Protein AF-A0A9W6CR62-F1 (afdb_monomer)

Structure (mmCIF, N/CA/C/O backbone):
data_AF-A0A9W6CR62-F1
#
_entry.id   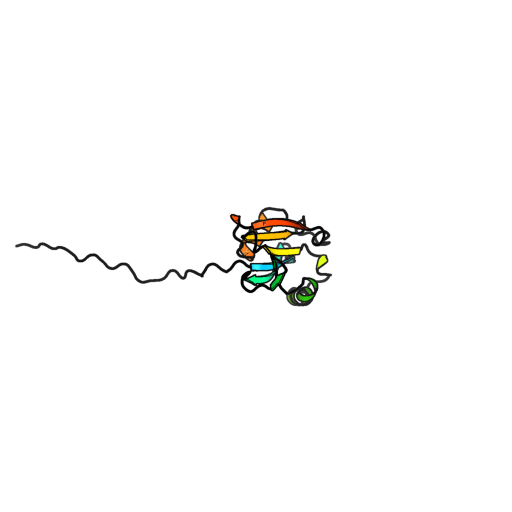AF-A0A9W6CR62-F1
#
loop_
_atom_site.group_PDB
_atom_site.id
_atom_site.type_symbol
_atom_site.label_atom_id
_atom_site.label_alt_id
_atom_site.label_comp_id
_atom_site.label_asym_id
_atom_site.label_entity_id
_atom_site.label_seq_id
_atom_site.pdbx_PDB_ins_code
_atom_site.Cartn_x
_atom_site.Cartn_y
_atom_site.Cartn_z
_atom_site.occupancy
_atom_site.B_iso_or_equiv
_atom_site.auth_seq_id
_atom_site.auth_comp_id
_atom_site.auth_asym_id
_atom_site.auth_atom_id
_atom_site.pdbx_PDB_model_num
ATOM 1 N N . MET A 1 1 ? 25.639 -42.640 61.073 1.00 37.91 1 MET A N 1
ATOM 2 C CA . MET A 1 1 ? 24.230 -43.093 61.065 1.00 37.91 1 MET A CA 1
ATOM 3 C C . MET A 1 1 ? 23.384 -41.873 61.386 1.00 37.91 1 MET A C 1
ATOM 5 O O . MET A 1 1 ? 23.615 -41.316 62.443 1.00 37.91 1 MET A O 1
ATOM 9 N N . THR A 1 2 ? 22.494 -41.315 60.574 1.00 39.72 2 THR A N 1
ATOM 10 C CA . THR A 1 2 ? 21.992 -41.567 59.213 1.00 39.72 2 THR A CA 1
ATOM 11 C C . THR A 1 2 ? 21.247 -40.270 58.833 1.00 39.72 2 THR A C 1
ATOM 13 O O . THR A 1 2 ? 20.694 -39.618 59.716 1.00 39.72 2 THR A O 1
ATOM 16 N N . ALA A 1 3 ? 21.289 -39.866 57.564 1.00 40.81 3 ALA A N 1
ATOM 17 C CA . ALA A 1 3 ? 20.637 -38.668 57.024 1.00 40.81 3 ALA A CA 1
ATOM 18 C C . ALA A 1 3 ? 19.121 -38.844 56.808 1.00 40.81 3 ALA A C 1
ATOM 20 O O . ALA A 1 3 ? 18.692 -39.979 56.663 1.00 40.81 3 ALA A O 1
ATOM 21 N N . HIS A 1 4 ? 18.383 -37.725 56.719 1.00 42.09 4 HIS A N 1
ATOM 22 C CA . HIS A 1 4 ? 17.199 -37.424 55.873 1.00 42.09 4 HIS A CA 1
ATOM 23 C C . HIS A 1 4 ? 16.929 -35.910 56.074 1.00 42.09 4 HIS A C 1
ATOM 25 O O . HIS A 1 4 ? 16.589 -35.513 57.182 1.00 42.09 4 HIS A O 1
ATOM 31 N N . VAL A 1 5 ? 17.339 -34.962 55.221 1.00 39.81 5 VAL A N 1
ATOM 32 C CA . VAL A 1 5 ? 16.926 -34.600 53.844 1.00 39.81 5 VAL A CA 1
ATOM 33 C C . VAL A 1 5 ? 15.417 -34.410 53.678 1.00 39.81 5 VAL A C 1
ATOM 35 O O . VAL A 1 5 ? 14.670 -35.379 53.587 1.00 39.81 5 VAL A O 1
ATOM 38 N N . THR A 1 6 ? 14.997 -33.152 53.528 1.00 39.06 6 THR A N 1
ATOM 39 C CA . THR A 1 6 ? 14.073 -32.737 52.460 1.00 39.06 6 THR A CA 1
ATOM 40 C C . THR A 1 6 ? 14.449 -31.310 52.040 1.00 39.06 6 THR A C 1
ATOM 42 O O . THR A 1 6 ? 14.614 -30.434 52.888 1.00 39.06 6 THR A O 1
ATOM 45 N N . GLU A 1 7 ? 14.695 -31.144 50.743 1.00 45.53 7 GLU A N 1
ATOM 46 C CA . GLU A 1 7 ? 15.210 -29.958 50.047 1.00 45.53 7 GLU A CA 1
ATOM 47 C C . GLU A 1 7 ? 14.195 -28.800 49.958 1.00 45.53 7 GLU A C 1
ATOM 49 O O . GLU A 1 7 ? 12.985 -29.036 50.031 1.00 45.53 7 GLU A O 1
ATOM 54 N N . PRO A 1 8 ? 14.659 -27.547 49.771 1.00 42.91 8 PRO A N 1
ATOM 55 C CA . PRO A 1 8 ? 13.803 -26.416 49.436 1.00 42.91 8 PRO A CA 1
ATOM 56 C C . PRO A 1 8 ? 13.481 -26.416 47.934 1.00 42.91 8 PRO A C 1
ATOM 58 O O . PRO A 1 8 ? 14.365 -26.627 47.107 1.00 42.91 8 PRO A O 1
ATOM 61 N N . ALA A 1 9 ? 12.218 -26.156 47.584 1.00 46.09 9 ALA A N 1
ATOM 62 C CA . ALA A 1 9 ? 11.805 -25.992 46.195 1.00 46.09 9 ALA A CA 1
ATOM 63 C C . ALA A 1 9 ? 12.508 -24.778 45.572 1.00 46.09 9 ALA A C 1
ATOM 65 O O . ALA A 1 9 ? 12.492 -23.672 46.116 1.00 46.09 9 ALA A O 1
ATOM 66 N N . GLU A 1 10 ? 13.153 -25.070 44.454 1.00 38.41 10 GLU A N 1
ATOM 67 C CA . GLU A 1 10 ? 14.131 -24.283 43.731 1.00 38.41 10 GLU A CA 1
ATOM 68 C C . GLU A 1 10 ? 13.600 -22.971 43.149 1.00 38.41 10 GLU A C 1
ATOM 70 O O . GLU A 1 10 ? 12.411 -22.772 42.892 1.00 38.41 10 GLU A O 1
ATOM 75 N N . ALA A 1 11 ? 14.566 -22.088 42.915 1.00 42.06 11 ALA A N 1
ATOM 76 C CA . ALA A 1 11 ? 14.452 -20.893 42.114 1.00 42.06 11 ALA A CA 1
ATOM 77 C C . ALA A 1 11 ? 14.013 -21.216 40.676 1.00 42.06 11 ALA A C 1
ATOM 79 O O . ALA A 1 11 ? 14.551 -22.119 40.041 1.00 42.06 11 ALA A O 1
ATOM 80 N N . LEU A 1 12 ? 13.096 -20.407 40.149 1.00 40.56 12 LEU A N 1
ATOM 81 C CA . LEU A 1 12 ? 12.924 -20.188 38.714 1.00 40.56 12 LEU A CA 1
ATOM 82 C C . LEU A 1 12 ? 13.115 -18.681 38.514 1.00 40.56 12 LEU A C 1
ATOM 84 O O . LEU A 1 12 ? 12.280 -17.881 38.922 1.00 40.56 12 LEU A O 1
ATOM 88 N N . ASP A 1 13 ? 14.358 -18.276 38.286 1.00 36.69 13 ASP A N 1
ATOM 89 C CA . ASP A 1 13 ? 14.924 -18.060 36.948 1.00 36.69 13 ASP A CA 1
ATOM 90 C C . ASP A 1 13 ? 14.547 -16.664 36.434 1.00 36.69 13 ASP A C 1
ATOM 92 O O . ASP A 1 13 ? 13.646 -16.448 35.624 1.00 36.69 13 ASP A O 1
ATOM 96 N N . GLU A 1 14 ? 15.257 -15.681 36.986 1.00 45.66 14 GLU A N 1
ATOM 97 C CA . GLU A 1 14 ? 15.502 -14.432 36.287 1.00 45.66 14 GLU A CA 1
ATOM 98 C C . GLU A 1 14 ? 16.397 -14.753 35.082 1.00 45.66 14 GLU A C 1
ATOM 100 O O . GLU A 1 14 ? 17.525 -15.188 35.287 1.00 45.66 14 GLU A O 1
ATOM 105 N N . MET A 1 15 ? 15.923 -14.506 33.852 1.00 37.16 15 MET A N 1
ATOM 106 C CA . MET A 1 15 ? 16.638 -13.767 32.791 1.00 37.16 15 MET A CA 1
ATOM 107 C C . MET A 1 15 ? 16.030 -13.980 31.386 1.00 37.16 15 MET A C 1
ATOM 109 O O . MET A 1 15 ? 16.383 -14.890 30.647 1.00 37.16 15 MET A O 1
ATOM 113 N N . ARG A 1 16 ? 15.272 -12.961 30.961 1.00 48.03 16 ARG A N 1
ATOM 114 C CA . ARG A 1 16 ? 15.402 -12.280 29.658 1.00 48.03 16 ARG A CA 1
ATOM 115 C C . ARG A 1 16 ? 15.093 -13.083 28.383 1.00 48.03 16 ARG A C 1
ATOM 117 O O . ARG A 1 16 ? 15.999 -13.491 27.662 1.00 48.03 16 ARG A O 1
ATOM 124 N N . GLU A 1 17 ? 13.834 -13.023 27.958 1.00 47.00 17 GLU A N 1
ATOM 125 C CA . GLU A 1 17 ? 13.536 -12.843 26.535 1.00 47.00 17 GLU A CA 1
ATOM 126 C C . GLU A 1 17 ? 13.248 -11.360 26.289 1.00 47.00 17 GLU A C 1
ATOM 128 O O . GLU A 1 17 ? 12.331 -10.779 26.866 1.00 47.00 17 GLU A O 1
ATOM 133 N N . ASN A 1 18 ? 14.071 -10.723 25.454 1.00 46.88 18 ASN A N 1
ATOM 134 C CA . ASN A 1 18 ? 13.745 -9.434 24.854 1.00 46.88 18 ASN A CA 1
ATOM 135 C C . ASN A 1 18 ? 12.531 -9.646 23.937 1.00 46.88 18 ASN A C 1
ATOM 137 O O . ASN A 1 18 ? 12.689 -9.834 22.730 1.00 46.88 18 ASN A O 1
ATOM 141 N N . GLY A 1 19 ? 11.331 -9.647 24.513 1.00 41.31 19 GLY A N 1
ATOM 142 C CA . GLY A 1 19 ? 10.098 -9.483 23.768 1.00 41.31 19 GLY A CA 1
ATOM 143 C C . GLY A 1 19 ? 10.128 -8.091 23.162 1.00 41.31 19 GLY A C 1
ATOM 144 O O . GLY A 1 19 ? 9.891 -7.105 23.854 1.00 41.31 19 GLY A O 1
ATOM 145 N N . ALA A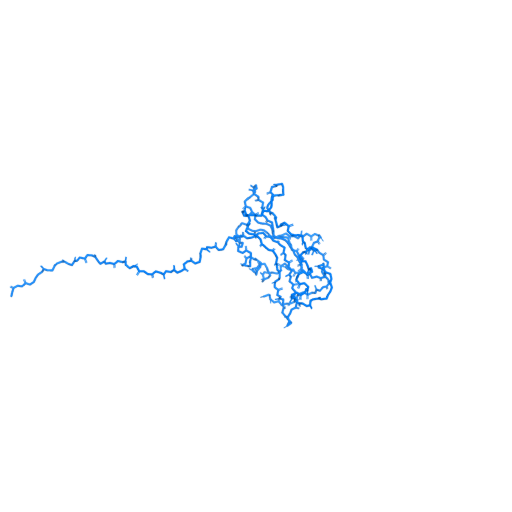 1 20 ? 10.487 -7.984 21.884 1.00 46.22 20 ALA A N 1
ATOM 146 C CA . ALA A 1 20 ? 10.088 -6.812 21.130 1.00 46.22 20 ALA A CA 1
ATOM 147 C C . ALA A 1 20 ? 8.561 -6.762 21.240 1.00 46.22 20 ALA A C 1
ATOM 149 O O . ALA A 1 20 ? 7.894 -7.670 20.738 1.00 46.22 20 ALA A O 1
ATOM 150 N N . GLU A 1 21 ? 8.034 -5.764 21.952 1.00 52.22 21 GLU A N 1
ATOM 151 C CA . GLU A 1 21 ? 6.607 -5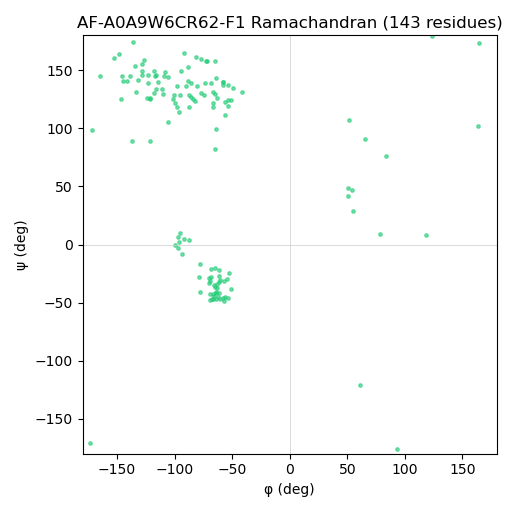.44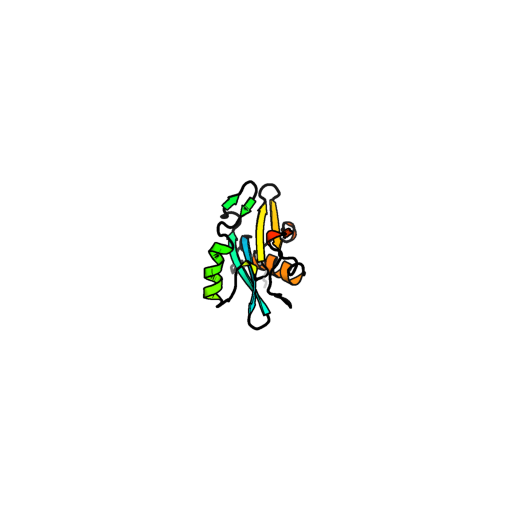9 21.938 1.00 52.22 21 GLU A CA 1
ATOM 152 C C . GLU A 1 21 ? 6.119 -5.556 20.487 1.00 52.22 21 GLU A C 1
ATOM 154 O O . GLU A 1 21 ? 6.813 -5.058 19.585 1.00 52.22 21 GLU A O 1
ATOM 159 N N . PRO A 1 22 ? 5.004 -6.259 20.218 1.00 60.16 22 PRO A N 1
ATOM 160 C CA . PRO A 1 22 ? 4.524 -6.414 18.857 1.00 60.16 22 PRO A CA 1
ATOM 161 C C . PRO A 1 22 ? 4.398 -5.023 18.237 1.00 60.16 22 PRO A C 1
ATOM 163 O O . PRO A 1 22 ? 3.679 -4.167 18.750 1.00 60.16 22 PRO A O 1
ATOM 166 N N . SER A 1 23 ? 5.154 -4.782 17.158 1.00 71.56 23 SER A N 1
ATOM 167 C CA . SER A 1 23 ? 5.107 -3.508 16.439 1.00 71.56 23 SER A CA 1
ATOM 168 C C . SER A 1 23 ? 3.650 -3.195 16.129 1.00 71.56 23 SER A C 1
ATOM 170 O O . SER A 1 23 ? 2.978 -4.011 15.495 1.00 71.56 23 SER A O 1
ATOM 172 N N . ALA A 1 24 ? 3.176 -2.022 16.552 1.00 89.25 24 ALA A N 1
ATOM 173 C CA . ALA A 1 24 ? 1.808 -1.598 16.296 1.00 89.25 24 ALA A CA 1
ATOM 174 C C . ALA A 1 24 ? 1.496 -1.682 14.793 1.00 89.25 24 ALA A C 1
ATOM 176 O O . ALA A 1 24 ? 2.326 -1.306 13.955 1.00 89.25 24 ALA A O 1
ATOM 177 N N . ALA A 1 25 ? 0.304 -2.181 14.456 1.00 96.94 25 ALA A N 1
ATOM 178 C CA . ALA A 1 25 ? -0.174 -2.207 13.080 1.00 96.94 25 ALA A CA 1
ATOM 179 C C . ALA A 1 25 ? -0.203 -0.776 12.516 1.00 96.94 25 ALA A C 1
ATOM 181 O O . ALA A 1 25 ? -0.560 0.178 13.211 1.00 96.94 25 ALA A O 1
ATOM 182 N N . CYS A 1 26 ? 0.185 -0.606 11.256 1.00 97.94 26 CYS A N 1
ATOM 183 C CA . CYS A 1 26 ? 0.293 0.717 10.650 1.00 97.94 26 CYS A CA 1
ATOM 184 C C . CYS A 1 26 ? -0.680 0.889 9.485 1.00 97.94 26 CYS A C 1
ATOM 186 O O . CYS A 1 26 ? -0.874 -0.019 8.676 1.00 97.94 26 CYS A O 1
ATOM 188 N N . VAL A 1 27 ? -1.201 2.104 9.342 1.00 98.25 27 VAL A N 1
ATOM 189 C CA . VAL A 1 27 ? -1.785 2.593 8.087 1.00 98.25 27 VAL A CA 1
ATOM 190 C C . VAL A 1 27 ? -0.704 3.305 7.277 1.00 98.25 27 VAL A C 1
ATOM 192 O O . VAL A 1 27 ? 0.380 3.585 7.791 1.00 98.25 27 VAL A O 1
ATOM 195 N N . GLY A 1 28 ? -0.933 3.546 5.987 1.00 97.88 28 GLY A N 1
ATOM 196 C CA . GLY A 1 28 ? 0.122 4.120 5.156 1.00 97.88 28 GLY A CA 1
ATOM 197 C C . GLY A 1 28 ? -0.089 4.023 3.666 1.00 97.88 28 GLY A C 1
ATOM 198 O O . GLY A 1 28 ? -0.984 3.347 3.167 1.00 97.88 28 GLY A O 1
ATOM 199 N N . ILE A 1 29 ? 0.809 4.673 2.946 1.00 97.94 29 ILE A N 1
ATOM 200 C CA . ILE A 1 29 ? 0.932 4.595 1.496 1.00 97.94 29 ILE A CA 1
ATOM 201 C C . ILE A 1 29 ? 2.181 3.810 1.127 1.00 97.94 29 ILE A C 1
ATOM 203 O O . ILE A 1 29 ? 3.187 3.837 1.841 1.00 97.94 29 ILE A O 1
ATOM 207 N N . PHE A 1 30 ? 2.134 3.108 0.000 1.00 98.06 30 PHE A N 1
ATOM 208 C CA . PHE A 1 30 ? 3.270 2.315 -0.446 1.00 98.06 30 PHE A CA 1
ATOM 209 C C . PHE A 1 30 ? 3.386 2.212 -1.963 1.00 98.06 30 PHE A C 1
ATOM 211 O O . PHE A 1 30 ? 2.425 2.443 -2.697 1.00 98.06 30 PHE A O 1
ATOM 218 N N . TRP A 1 31 ? 4.574 1.788 -2.393 1.00 97.56 31 TRP A N 1
ATOM 219 C CA . TRP A 1 31 ? 4.952 1.456 -3.760 1.00 97.56 31 TRP A CA 1
ATOM 220 C C . TRP A 1 31 ? 5.813 0.194 -3.770 1.00 97.56 31 TRP A C 1
ATOM 222 O O . TRP A 1 31 ? 6.659 0.018 -2.894 1.00 97.56 31 TRP A O 1
ATOM 232 N N . PHE A 1 32 ? 5.672 -0.636 -4.800 1.00 97.00 32 PHE A N 1
ATOM 233 C CA . PHE A 1 32 ? 6.702 -1.606 -5.165 1.00 97.00 32 PHE A CA 1
ATOM 234 C C . PHE A 1 32 ? 7.529 -1.061 -6.327 1.00 97.00 32 PHE A C 1
ATOM 236 O O . PHE A 1 32 ? 7.008 -0.775 -7.406 1.00 97.00 32 PHE A O 1
ATOM 243 N N . VAL A 1 33 ? 8.834 -0.935 -6.109 1.00 94.62 33 VAL A N 1
ATOM 244 C CA . VAL A 1 33 ? 9.787 -0.364 -7.066 1.00 94.62 33 VAL A CA 1
ATOM 245 C C . VAL A 1 33 ? 10.796 -1.426 -7.489 1.00 94.62 33 VAL A C 1
ATOM 247 O O . VAL A 1 33 ? 11.165 -2.278 -6.692 1.00 94.62 33 VAL A O 1
ATOM 250 N N . MET A 1 34 ? 11.260 -1.409 -8.739 1.00 91.81 34 MET A N 1
ATOM 251 C CA . MET A 1 34 ? 12.275 -2.368 -9.192 1.00 91.81 34 MET A CA 1
ATOM 252 C C . MET A 1 34 ? 13.678 -1.830 -8.908 1.00 91.81 34 MET A C 1
ATOM 254 O O . MET A 1 34 ? 14.077 -0.810 -9.471 1.00 91.81 34 MET A O 1
ATOM 258 N N . ARG A 1 35 ? 14.452 -2.532 -8.078 1.00 87.50 35 ARG A N 1
ATOM 259 C CA . ARG A 1 35 ? 15.848 -2.206 -7.757 1.00 87.50 35 ARG A CA 1
ATOM 260 C C . ARG A 1 35 ? 16.706 -3.461 -7.851 1.00 87.50 35 ARG A C 1
ATOM 262 O O . ARG A 1 35 ? 16.326 -4.526 -7.382 1.00 87.50 35 ARG A O 1
ATOM 269 N N . GLY A 1 36 ? 17.834 -3.370 -8.559 1.00 86.44 36 GLY A N 1
ATOM 270 C CA . GLY A 1 36 ? 18.720 -4.525 -8.770 1.00 86.44 36 GLY A CA 1
ATOM 271 C C . GLY A 1 36 ? 18.025 -5.748 -9.392 1.00 86.44 36 GLY A C 1
ATOM 272 O O . GLY A 1 36 ? 18.406 -6.879 -9.109 1.00 86.44 36 GLY A O 1
ATOM 273 N N . GLY A 1 37 ? 16.970 -5.533 -10.190 1.00 87.81 37 GLY A N 1
ATOM 274 C CA . GLY A 1 37 ? 16.164 -6.606 -10.781 1.00 87.81 37 GLY A CA 1
ATOM 275 C C . GLY A 1 37 ? 15.150 -7.260 -9.835 1.00 87.81 37 GLY A C 1
ATOM 276 O O . GLY A 1 37 ? 14.547 -8.261 -10.216 1.00 87.81 37 GLY A O 1
ATOM 277 N N . ARG A 1 38 ? 14.931 -6.711 -8.634 1.00 91.00 38 ARG A N 1
ATOM 278 C CA . ARG A 1 38 ? 13.980 -7.228 -7.641 1.00 91.00 38 ARG A CA 1
ATOM 279 C C . ARG A 1 38 ? 12.944 -6.169 -7.250 1.00 91.00 38 ARG A C 1
ATOM 281 O O . ARG A 1 38 ? 13.286 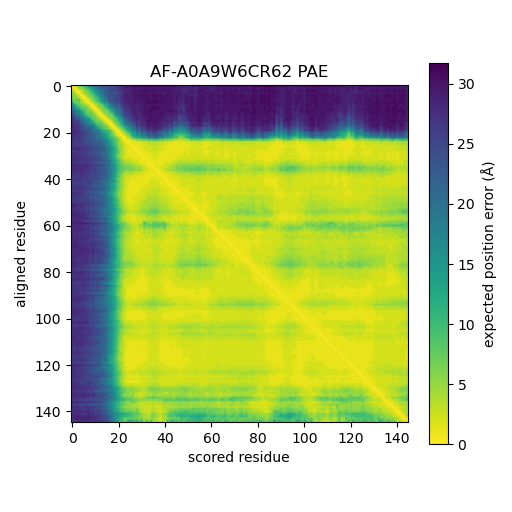-4.986 -7.227 1.00 91.00 38 ARG A O 1
ATOM 288 N N . PRO A 1 39 ? 11.693 -6.561 -6.956 1.00 94.25 39 PRO A N 1
ATOM 289 C CA . PRO A 1 39 ? 10.734 -5.662 -6.330 1.00 94.25 39 PRO A CA 1
ATOM 290 C C . PRO A 1 39 ? 11.186 -5.328 -4.906 1.00 94.25 39 PRO A C 1
ATOM 292 O O . PRO A 1 39 ? 11.491 -6.226 -4.131 1.00 94.25 39 PRO A O 1
ATOM 295 N N . GLU A 1 40 ? 11.192 -4.051 -4.554 1.00 95.44 40 GLU A N 1
ATOM 296 C CA . GLU A 1 40 ? 11.424 -3.559 -3.198 1.00 95.44 40 GLU A CA 1
ATOM 297 C C . GLU A 1 40 ? 10.235 -2.699 -2.760 1.00 95.44 40 GLU A C 1
ATOM 299 O O . GLU A 1 40 ? 9.713 -1.903 -3.546 1.00 95.44 40 GLU A O 1
ATOM 304 N N . LEU A 1 41 ? 9.805 -2.854 -1.507 1.00 97.19 41 LEU A N 1
ATOM 305 C CA . LEU A 1 41 ? 8.724 -2.065 -0.923 1.00 97.19 41 LEU A CA 1
ATOM 306 C C . LEU A 1 41 ? 9.255 -0.726 -0.392 1.00 97.19 41 LEU A C 1
ATOM 308 O O . LEU A 1 41 ? 10.147 -0.682 0.455 1.00 97.19 41 LEU A O 1
ATOM 312 N N . ALA A 1 42 ? 8.663 0.371 -0.855 1.00 96.88 42 ALA A N 1
ATOM 313 C CA . ALA A 1 42 ? 8.836 1.708 -0.299 1.00 96.88 42 ALA A CA 1
ATOM 314 C C . ALA A 1 42 ? 7.508 2.188 0.300 1.00 96.88 42 ALA A C 1
ATOM 316 O O . ALA A 1 42 ? 6.453 1.968 -0.290 1.00 96.88 42 ALA A O 1
ATOM 317 N N . SER A 1 43 ? 7.536 2.852 1.458 1.00 97.31 43 SER A N 1
ATOM 318 C CA . SER A 1 43 ? 6.312 3.273 2.152 1.00 97.31 43 SER A CA 1
ATOM 319 C C . SER A 1 43 ? 6.496 4.515 3.021 1.00 97.31 43 SER A C 1
ATOM 321 O O . SER A 1 43 ? 7.605 4.798 3.474 1.00 97.31 43 SER A O 1
ATOM 323 N N . CYS A 1 44 ? 5.379 5.164 3.335 1.00 96.62 44 CYS A N 1
ATOM 324 C CA . CYS A 1 44 ? 5.201 6.090 4.455 1.00 96.62 44 CYS A CA 1
ATOM 325 C C . CYS A 1 44 ? 4.063 5.526 5.314 1.00 96.62 44 CYS A C 1
ATOM 327 O O . CYS A 1 44 ? 3.026 5.153 4.759 1.00 96.62 44 CYS A O 1
ATOM 329 N N . LYS A 1 45 ? 4.302 5.333 6.615 1.00 96.69 45 LYS A N 1
ATOM 330 C CA . LYS A 1 45 ? 3.382 4.618 7.504 1.00 96.69 45 LYS A CA 1
ATOM 331 C C . LYS A 1 45 ? 3.394 5.196 8.917 1.00 96.69 45 LYS A C 1
ATOM 333 O O . LYS A 1 45 ? 4.470 5.542 9.403 1.00 96.69 45 LYS A O 1
ATOM 338 N N . THR A 1 46 ? 2.232 5.177 9.559 1.00 95.81 46 THR A N 1
ATOM 339 C CA . THR A 1 46 ? 1.999 5.636 10.936 1.00 95.81 46 THR A CA 1
ATOM 340 C C . THR A 1 46 ? 1.212 4.562 11.691 1.00 95.81 46 THR A C 1
ATOM 342 O O . THR A 1 46 ? 0.340 3.920 11.086 1.00 95.81 46 THR A O 1
ATOM 345 N N . PRO A 1 47 ? 1.502 4.308 12.983 1.00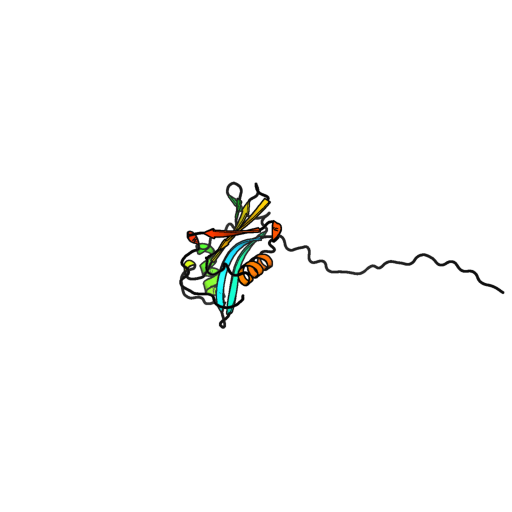 96.69 47 PRO A N 1
ATOM 346 C CA . PRO A 1 47 ? 0.648 3.474 13.825 1.00 96.69 47 PRO A CA 1
ATOM 347 C C . PRO A 1 47 ? -0.816 3.908 13.715 1.00 96.69 47 PRO A C 1
ATOM 349 O O . PRO A 1 47 ? -1.115 5.098 13.743 1.00 96.69 47 PRO A O 1
ATOM 352 N N . TRP A 1 48 ? -1.742 2.961 13.559 1.00 96.19 48 TRP A N 1
ATOM 353 C CA . TRP A 1 48 ? -3.141 3.304 13.263 1.00 96.19 48 TRP A CA 1
ATOM 354 C C . TRP A 1 48 ? -3.809 4.149 14.367 1.00 96.19 48 TRP A C 1
ATOM 356 O O . TRP A 1 48 ? -4.717 4.923 14.073 1.00 96.19 48 TRP A O 1
ATOM 366 N N . GLU A 1 49 ? -3.343 4.028 15.613 1.00 94.12 49 GLU A N 1
ATOM 367 C CA . GLU A 1 49 ? -3.823 4.798 16.771 1.00 94.12 49 GLU A CA 1
ATOM 368 C C . GLU A 1 49 ? -3.434 6.282 16.699 1.00 94.12 49 GLU A C 1
ATOM 370 O O . GLU A 1 49 ? -4.185 7.141 17.155 1.00 94.12 49 GLU A O 1
ATOM 375 N N . GLU A 1 50 ? -2.289 6.581 16.082 1.00 94.50 50 GLU A N 1
ATOM 376 C CA . GLU A 1 50 ? -1.745 7.935 15.907 1.00 94.50 50 GLU A CA 1
ATOM 377 C C . GLU A 1 50 ? -2.148 8.562 14.565 1.00 94.50 50 GLU A C 1
ATOM 379 O O . GLU A 1 50 ? -1.885 9.737 14.308 1.00 94.50 50 GLU A O 1
ATOM 384 N N . ALA A 1 51 ? -2.761 7.772 13.687 1.00 95.38 51 ALA A N 1
ATOM 385 C CA . ALA A 1 51 ? -3.139 8.195 12.354 1.00 95.38 51 ALA A CA 1
ATOM 386 C C . ALA A 1 51 ? -4.331 9.165 12.355 1.00 95.38 51 ALA A C 1
ATOM 388 O O . ALA A 1 51 ? -5.157 9.196 13.276 1.00 95.38 51 ALA A O 1
ATOM 389 N N . GLU A 1 52 ? -4.434 9.936 11.274 1.00 95.62 52 GLU A N 1
ATOM 390 C CA . GLU A 1 52 ? -5.473 10.945 11.096 1.00 95.62 52 GLU A CA 1
ATOM 391 C C . GLU A 1 52 ? -6.854 10.305 10.924 1.00 95.62 52 GLU A C 1
ATOM 393 O O . GLU A 1 52 ? -7.013 9.301 10.221 1.00 95.62 52 GLU A O 1
ATOM 398 N N . ASP A 1 53 ? -7.857 10.912 11.558 1.00 96.31 53 ASP A N 1
ATOM 399 C CA . ASP A 1 53 ? -9.261 10.552 11.398 1.00 96.31 53 ASP A CA 1
ATOM 400 C C . ASP A 1 53 ? -9.836 11.100 10.088 1.00 96.31 53 ASP A C 1
ATOM 402 O O . ASP A 1 53 ? -9.763 12.291 9.791 1.00 96.31 53 ASP A O 1
ATOM 406 N N . TYR A 1 54 ? -10.494 10.228 9.332 1.00 93.12 54 TYR A N 1
ATOM 407 C CA . TYR A 1 54 ? -11.216 10.553 8.112 1.00 93.12 54 TYR A CA 1
ATOM 408 C C . TYR A 1 54 ? -12.553 9.806 8.089 1.00 93.12 54 TYR A C 1
ATOM 410 O O . TYR A 1 54 ? -12.667 8.676 7.603 1.00 93.12 54 TYR A O 1
ATOM 418 N N . GLY A 1 55 ? -13.585 10.432 8.657 1.00 94.94 55 GLY A N 1
ATOM 419 C CA . GLY A 1 55 ? -14.861 9.759 8.901 1.00 94.94 55 GLY A CA 1
ATOM 420 C C . GLY A 1 55 ? -14.661 8.573 9.846 1.00 94.94 55 GLY A C 1
ATOM 421 O O . GLY A 1 55 ? -14.162 8.746 10.950 1.00 94.94 55 GLY A O 1
ATOM 422 N N . ASP A 1 56 ? -15.015 7.369 9.399 1.00 96.00 56 ASP A N 1
ATOM 423 C CA . ASP A 1 56 ? -14.818 6.132 10.175 1.00 96.00 56 ASP A CA 1
ATOM 424 C C . ASP A 1 56 ? -13.446 5.486 9.967 1.00 96.00 56 ASP A C 1
ATOM 426 O O . ASP A 1 56 ? -13.200 4.379 10.450 1.00 96.00 56 ASP A O 1
ATOM 430 N N . PHE A 1 57 ? -12.572 6.125 9.194 1.00 96.19 57 PHE A N 1
ATOM 431 C CA . PHE A 1 57 ? -11.282 5.569 8.825 1.00 96.19 57 PHE A CA 1
ATOM 432 C C . PHE A 1 57 ? -10.133 6.299 9.508 1.00 96.19 57 PHE A C 1
ATOM 434 O O . PHE A 1 57 ? -10.148 7.515 9.646 1.00 96.19 57 PHE A O 1
ATOM 441 N N . LYS A 1 58 ? -9.091 5.546 9.843 1.00 97.19 58 LYS A N 1
ATOM 442 C CA . LYS A 1 58 ? -7.749 6.038 10.130 1.00 97.19 58 LYS A CA 1
ATOM 443 C C . LYS A 1 58 ? -6.906 5.952 8.865 1.00 97.19 58 LYS A C 1
ATOM 445 O O . LYS A 1 58 ? -6.839 4.891 8.227 1.00 97.19 58 LYS A O 1
ATOM 450 N N . THR A 1 59 ? -6.262 7.054 8.499 1.00 94.44 59 THR A N 1
ATOM 451 C CA . THR A 1 59 ? -5.435 7.159 7.292 1.00 94.44 59 THR A CA 1
ATOM 452 C C . THR A 1 59 ? -4.112 7.854 7.576 1.00 94.44 59 THR A C 1
ATOM 454 O O . THR A 1 59 ? -3.988 8.678 8.475 1.00 94.44 59 THR A O 1
ATOM 457 N N . GLU A 1 60 ? -3.114 7.531 6.759 1.00 93.06 60 GLU A N 1
ATOM 458 C CA . GLU A 1 60 ? -1.870 8.286 6.735 1.00 93.06 60 GLU A CA 1
ATOM 459 C C . GLU A 1 60 ? -2.117 9.719 6.248 1.00 93.06 60 GLU A C 1
ATOM 461 O O . GLU A 1 60 ? -2.714 9.854 5.165 1.00 93.06 60 GLU A O 1
ATOM 466 N N . PRO A 1 61 ? -1.638 10.745 6.987 1.00 85.38 61 PRO A N 1
ATOM 467 C CA . PRO A 1 61 ? -1.835 12.149 6.623 1.00 85.38 61 PRO A CA 1
ATOM 468 C C . PRO A 1 61 ? -1.172 12.506 5.293 1.00 85.38 61 PRO A C 1
ATOM 470 O O . PRO A 1 61 ? -1.701 13.269 4.492 1.00 85.38 61 PRO A O 1
ATOM 473 N N . MET A 1 62 ? 0.001 11.925 5.034 1.00 91.25 62 MET A N 1
ATOM 474 C CA . MET A 1 62 ? 0.784 12.224 3.843 1.00 91.25 62 MET A CA 1
ATOM 475 C C . MET A 1 62 ? 0.168 11.582 2.591 1.00 91.25 62 MET A C 1
ATOM 477 O O . MET A 1 62 ? -0.072 10.368 2.535 1.00 91.25 62 MET A O 1
ATOM 481 N N . ALA A 1 63 ? -0.035 12.374 1.538 1.00 90.25 63 ALA A N 1
ATOM 482 C CA . ALA A 1 63 ? -0.475 11.864 0.244 1.00 90.25 63 ALA A CA 1
ATOM 483 C C . ALA A 1 63 ? 0.687 11.297 -0.596 1.00 90.25 63 ALA A C 1
ATOM 485 O O . ALA A 1 63 ? 1.865 11.607 -0.396 1.00 90.25 63 ALA A O 1
ATOM 486 N N . HIS A 1 64 ? 0.357 10.473 -1.603 1.00 91.88 64 HIS A N 1
ATOM 487 C CA . HIS A 1 64 ? 1.352 9.889 -2.515 1.00 91.88 64 HIS A CA 1
ATOM 488 C C . HIS A 1 64 ? 2.203 10.950 -3.217 1.00 91.88 64 HIS A C 1
ATOM 490 O O . HIS A 1 64 ? 3.422 10.803 -3.254 1.00 91.88 64 HIS A O 1
ATOM 496 N N . TYR A 1 65 ? 1.583 12.016 -3.735 1.00 93.38 65 TYR A N 1
ATOM 497 C CA . TYR A 1 65 ? 2.292 13.075 -4.462 1.00 93.38 65 TYR A CA 1
ATOM 498 C C . TYR A 1 65 ? 3.216 13.904 -3.553 1.00 93.38 65 TYR A C 1
ATOM 500 O O . TYR A 1 65 ? 4.237 14.403 -4.017 1.00 93.38 65 TYR A O 1
ATOM 508 N N . GLU A 1 66 ? 2.895 14.020 -2.262 1.00 94.44 66 GLU A N 1
ATOM 509 C CA . GLU A 1 66 ? 3.684 14.786 -1.289 1.00 94.44 66 GLU A CA 1
ATOM 510 C C . GLU A 1 66 ? 4.925 14.017 -0.847 1.00 94.44 66 GLU A C 1
ATOM 512 O O . GLU A 1 66 ? 6.018 14.575 -0.746 1.00 94.44 66 GLU A O 1
ATOM 517 N N . PHE A 1 67 ? 4.777 12.709 -0.622 1.00 95.62 67 PHE A N 1
ATOM 518 C CA . PHE A 1 67 ? 5.890 11.869 -0.192 1.00 95.62 67 PHE A CA 1
ATOM 519 C C . PHE A 1 67 ? 6.823 11.476 -1.343 1.00 95.62 67 PHE A C 1
ATOM 521 O O . PHE A 1 67 ? 8.019 11.241 -1.132 1.00 95.62 67 PHE A O 1
ATOM 528 N N . TRP A 1 68 ? 6.301 11.409 -2.570 1.00 96.25 68 TRP A N 1
ATOM 529 C CA . TRP A 1 68 ? 7.042 10.917 -3.726 1.00 96.25 68 TRP A CA 1
ATOM 530 C C . TRP A 1 68 ? 8.394 11.605 -3.971 1.00 96.25 68 TRP A C 1
ATOM 532 O O . TRP A 1 68 ? 9.379 10.881 -4.123 1.00 96.25 68 TRP A O 1
ATOM 542 N N . PRO A 1 69 ? 8.531 12.947 -3.923 1.00 95.81 69 PRO A N 1
ATOM 543 C CA . PRO A 1 69 ? 9.821 13.613 -4.129 1.00 95.81 69 PRO A CA 1
ATOM 544 C C . PRO A 1 69 ? 10.912 13.148 -3.153 1.00 95.81 69 PRO A C 1
ATOM 546 O O . PRO A 1 69 ? 12.099 13.106 -3.495 1.00 95.81 69 PRO A O 1
ATOM 549 N N . THR A 1 70 ? 10.526 12.763 -1.932 1.00 95.38 70 THR A N 1
ATOM 550 C CA . THR A 1 70 ? 11.448 12.208 -0.934 1.00 95.38 70 THR A CA 1
ATOM 551 C C . THR A 1 70 ? 11.935 10.822 -1.345 1.00 95.38 70 THR A C 1
ATOM 553 O O . THR A 1 70 ? 13.146 10.575 -1.334 1.00 95.38 70 THR A O 1
ATOM 556 N N . LEU A 1 71 ? 11.026 9.933 -1.760 1.00 93.94 71 LEU A N 1
ATOM 557 C CA . LEU A 1 71 ? 11.391 8.613 -2.281 1.00 93.94 71 LEU A CA 1
ATOM 558 C C . LEU A 1 71 ? 12.226 8.719 -3.553 1.00 93.94 71 LEU A C 1
ATOM 560 O O . LEU A 1 71 ? 13.262 8.066 -3.657 1.00 93.94 71 LEU A O 1
ATOM 564 N N . GLN A 1 72 ? 11.825 9.586 -4.478 1.00 94.44 72 GLN A N 1
ATOM 565 C CA . GLN A 1 72 ? 12.490 9.785 -5.754 1.00 94.44 72 GLN A CA 1
ATOM 566 C C . GLN A 1 72 ? 13.953 10.196 -5.568 1.00 94.44 72 GLN A C 1
ATOM 568 O O . GLN A 1 72 ? 14.844 9.598 -6.172 1.00 94.44 72 GLN A O 1
ATOM 573 N N . ARG A 1 73 ? 14.224 11.150 -4.666 1.00 95.06 73 ARG A N 1
ATOM 574 C CA . ARG A 1 73 ? 15.589 11.574 -4.320 1.00 95.06 73 ARG A CA 1
ATOM 575 C C . ARG A 1 73 ? 16.376 10.468 -3.618 1.00 95.06 73 ARG A C 1
ATOM 577 O O . ARG A 1 73 ? 17.520 10.208 -3.985 1.00 95.06 73 ARG A O 1
ATOM 584 N N . ARG A 1 74 ? 15.775 9.805 -2.624 1.00 93.94 74 ARG A N 1
ATOM 585 C CA . ARG A 1 74 ? 16.433 8.749 -1.833 1.00 93.94 74 ARG A CA 1
ATOM 586 C C . ARG A 1 74 ? 16.802 7.532 -2.685 1.00 93.94 74 ARG A C 1
ATOM 588 O O . ARG A 1 74 ? 17.876 6.963 -2.510 1.00 93.94 74 ARG A O 1
ATOM 595 N N . LEU A 1 75 ? 15.910 7.130 -3.584 1.00 91.81 75 LEU A N 1
ATOM 596 C CA . LEU A 1 75 ? 16.028 5.918 -4.395 1.00 91.81 75 LEU A CA 1
ATOM 597 C C . LEU A 1 75 ? 16.544 6.193 -5.816 1.00 91.81 75 LEU A C 1
ATOM 599 O O . LEU A 1 75 ? 16.727 5.245 -6.578 1.00 91.81 75 LEU A O 1
ATOM 603 N N . LYS A 1 76 ? 16.820 7.462 -6.155 1.00 93.19 76 LYS A N 1
ATOM 604 C CA . LYS A 1 76 ? 17.275 7.927 -7.478 1.00 93.19 76 LYS A CA 1
ATOM 605 C C . LYS A 1 76 ? 16.342 7.478 -8.610 1.00 93.19 76 LYS A C 1
ATOM 607 O O . LYS A 1 76 ? 16.788 6.947 -9.625 1.00 93.19 76 LYS A O 1
ATOM 612 N N . MET A 1 77 ? 15.040 7.652 -8.408 1.00 90.88 77 MET A N 1
ATOM 613 C CA . MET A 1 77 ? 14.011 7.201 -9.347 1.00 90.88 77 MET A CA 1
ATOM 614 C C . MET A 1 77 ? 13.697 8.262 -10.409 1.00 90.88 77 MET A C 1
ATOM 616 O O . MET A 1 77 ? 13.831 9.460 -10.168 1.00 90.88 77 MET A O 1
ATOM 620 N N . ILE A 1 78 ? 13.251 7.820 -11.585 1.00 91.38 78 ILE A N 1
ATOM 621 C CA . ILE A 1 78 ? 12.844 8.681 -12.705 1.00 91.38 78 ILE A CA 1
ATOM 622 C C . ILE A 1 78 ? 11.413 8.315 -13.093 1.00 91.38 78 ILE A C 1
ATOM 624 O O . ILE A 1 78 ? 11.159 7.141 -13.356 1.00 91.38 78 ILE A O 1
ATOM 628 N N . GLY A 1 79 ? 10.512 9.302 -13.130 1.0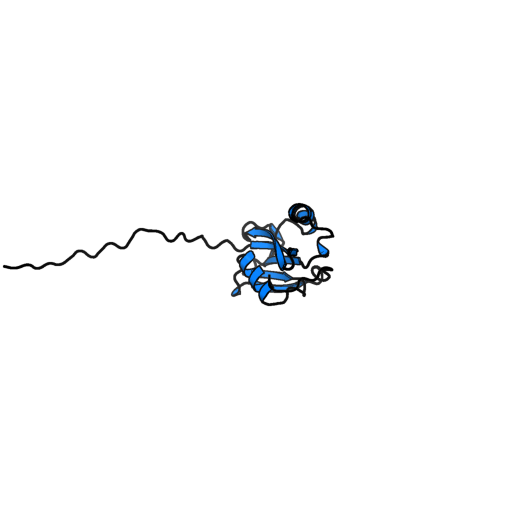0 92.12 79 GLY A N 1
ATOM 629 C CA . GLY A 1 79 ? 9.081 9.134 -13.418 1.00 92.12 79 GLY A CA 1
ATOM 630 C C . GLY A 1 79 ? 8.170 9.683 -12.313 1.00 92.12 79 GLY A C 1
ATOM 631 O O . GLY A 1 79 ? 8.647 10.175 -11.285 1.00 92.12 79 GLY A O 1
ATOM 632 N N . GLU A 1 80 ? 6.864 9.568 -12.537 1.00 94.44 80 GLU A N 1
ATOM 633 C CA . GLU A 1 80 ? 5.802 10.061 -11.651 1.00 94.44 80 GLU A CA 1
ATOM 634 C C . GLU A 1 80 ? 5.310 8.980 -10.696 1.00 94.44 80 GLU A C 1
ATOM 636 O O . GLU A 1 80 ? 5.282 7.810 -11.054 1.00 94.44 80 GLU A O 1
ATOM 641 N N . TYR A 1 81 ? 4.861 9.342 -9.494 1.00 93.88 81 TYR A N 1
ATOM 642 C CA . TYR A 1 81 ? 4.457 8.380 -8.454 1.00 93.88 81 TYR A CA 1
ATOM 643 C C . TYR A 1 81 ? 3.422 7.330 -8.900 1.00 93.88 81 TYR A C 1
ATOM 645 O O . TYR A 1 81 ? 3.342 6.261 -8.293 1.00 93.88 81 TYR A O 1
ATOM 653 N N . GLU A 1 82 ? 2.631 7.626 -9.931 1.00 95.38 82 GLU A N 1
ATOM 654 C CA . GLU A 1 82 ? 1.648 6.724 -10.540 1.00 95.38 82 GLU A CA 1
ATOM 655 C C . GLU A 1 82 ? 2.270 5.682 -11.476 1.00 95.38 82 GLU A C 1
ATOM 657 O O . GLU A 1 82 ? 1.642 4.671 -11.781 1.00 95.38 82 GLU A O 1
ATOM 662 N N . ASP A 1 83 ? 3.512 5.886 -11.917 1.00 95.25 83 ASP A N 1
ATOM 663 C CA . ASP A 1 83 ? 4.210 4.982 -12.825 1.00 95.25 83 ASP A CA 1
ATOM 664 C C . ASP A 1 83 ? 4.547 3.644 -12.153 1.00 95.25 83 ASP A C 1
ATOM 666 O O . ASP A 1 83 ? 4.738 2.647 -12.852 1.00 95.25 83 ASP A O 1
ATOM 670 N N . TRP A 1 84 ? 4.589 3.589 -10.819 1.00 95.38 84 TRP A N 1
ATOM 671 C CA . TRP A 1 84 ? 4.896 2.382 -10.048 1.00 95.38 84 TRP A CA 1
ATOM 672 C C . TRP A 1 84 ? 3.653 1.776 -9.393 1.00 95.38 84 TRP A C 1
ATOM 674 O O . TRP A 1 84 ? 2.797 2.519 -8.908 1.00 95.38 84 TRP A O 1
ATOM 684 N N . PRO A 1 85 ? 3.564 0.432 -9.307 1.00 96.44 85 PRO A N 1
ATOM 685 C CA . PRO A 1 85 ? 2.491 -0.234 -8.579 1.00 96.44 85 PRO A CA 1
ATOM 686 C C . PRO A 1 85 ? 2.460 0.249 -7.133 1.00 96.44 85 PRO A C 1
ATOM 688 O O . PRO A 1 85 ? 3.452 0.138 -6.410 1.00 96.44 85 PRO A O 1
ATOM 691 N N . ARG A 1 86 ? 1.317 0.790 -6.723 1.00 96.75 86 ARG A N 1
ATOM 692 C CA . ARG A 1 86 ? 1.145 1.473 -5.441 1.00 96.75 86 ARG A CA 1
ATOM 693 C C . ARG A 1 86 ? -0.148 1.060 -4.760 1.00 96.75 86 ARG A C 1
ATOM 695 O O . ARG A 1 86 ? -0.965 0.329 -5.322 1.00 96.75 86 ARG A O 1
ATOM 702 N N . GLY A 1 87 ? -0.319 1.534 -3.539 1.00 97.50 87 GLY A N 1
ATOM 703 C CA . GLY A 1 87 ? -1.544 1.329 -2.791 1.00 97.50 87 GLY A CA 1
ATOM 704 C C . GLY A 1 87 ? -1.572 2.098 -1.484 1.00 97.50 87 GLY A C 1
ATOM 705 O O . GLY A 1 87 ? -0.716 2.956 -1.226 1.00 97.50 87 GLY A O 1
ATOM 706 N N . ARG A 1 88 ? -2.585 1.789 -0.677 1.00 98.06 88 ARG A N 1
ATOM 707 C CA . ARG A 1 88 ? -2.813 2.388 0.638 1.00 98.06 88 ARG A CA 1
ATOM 708 C C . ARG A 1 88 ? -3.391 1.359 1.599 1.00 98.06 88 ARG A C 1
ATOM 710 O O . ARG A 1 88 ? -4.248 0.564 1.224 1.00 98.06 88 ARG A O 1
ATOM 717 N N . VAL A 1 89 ? -2.930 1.412 2.837 1.00 98.31 89 VAL A N 1
ATOM 718 C CA . VAL A 1 89 ? -3.511 0.738 3.991 1.00 98.31 89 VAL A CA 1
ATOM 719 C C . VAL A 1 89 ? -4.317 1.771 4.765 1.00 98.31 89 VAL A C 1
ATOM 721 O O . VAL A 1 89 ? -3.793 2.835 5.092 1.00 98.31 89 VAL A O 1
ATOM 724 N N . VAL A 1 90 ? -5.572 1.450 5.058 1.00 98.00 90 VAL A N 1
ATOM 725 C CA . VAL A 1 90 ? -6.432 2.214 5.970 1.00 98.00 90 VAL A CA 1
ATOM 726 C C . VAL A 1 90 ? -6.986 1.281 7.035 1.00 98.00 90 VAL A C 1
ATOM 728 O O . VAL A 1 90 ? -7.067 0.069 6.819 1.00 98.00 90 VAL A O 1
ATOM 731 N N . TYR A 1 91 ? -7.406 1.845 8.159 1.00 98.38 91 TYR A N 1
ATOM 732 C CA . TYR A 1 91 ? -8.105 1.110 9.205 1.00 98.38 91 TYR A CA 1
ATOM 733 C C . TYR A 1 91 ? -9.505 1.686 9.385 1.00 98.38 91 TYR A C 1
ATOM 735 O O . TYR A 1 91 ? -9.659 2.894 9.469 1.00 98.38 91 TYR A O 1
ATOM 743 N N . ASN A 1 92 ? -10.528 0.842 9.393 1.00 97.69 92 ASN A N 1
ATOM 744 C CA . ASN A 1 92 ? -11.910 1.226 9.642 1.00 97.69 92 ASN A CA 1
ATOM 745 C C . ASN A 1 92 ? -12.217 0.983 11.122 1.00 97.69 92 ASN A C 1
ATOM 747 O O . ASN A 1 92 ? -12.234 -0.164 11.569 1.00 97.69 92 ASN A O 1
ATOM 751 N N . VAL A 1 93 ? -12.463 2.062 11.862 1.00 95.94 93 VAL A N 1
ATOM 752 C CA . VAL A 1 93 ? -12.709 2.038 13.309 1.00 95.94 93 VAL A CA 1
ATOM 753 C C . VAL A 1 93 ? -14.058 1.399 13.632 1.00 95.94 93 VAL A C 1
ATOM 755 O O . VAL A 1 93 ? -14.183 0.721 14.648 1.00 95.94 93 VAL A O 1
ATOM 758 N N . ARG A 1 94 ? -15.063 1.568 12.762 1.00 96.31 94 ARG A N 1
ATOM 759 C CA . ARG A 1 94 ? -16.394 0.970 12.947 1.00 96.31 94 ARG A CA 1
ATOM 760 C C . ARG A 1 94 ? -16.342 -0.552 12.853 1.00 96.31 94 ARG A C 1
ATOM 762 O O . ARG A 1 94 ? -16.985 -1.232 13.647 1.00 96.31 94 ARG A O 1
ATOM 769 N N . ASP A 1 95 ? -15.591 -1.060 11.882 1.00 95.69 95 ASP A N 1
ATOM 770 C CA . ASP A 1 95 ? -15.557 -2.490 11.565 1.00 95.69 95 ASP A CA 1
ATOM 771 C C . ASP A 1 95 ? -14.373 -3.227 12.215 1.00 95.69 95 ASP A C 1
ATOM 773 O O . ASP A 1 95 ? -14.266 -4.441 12.052 1.00 95.69 95 ASP A O 1
ATOM 777 N N . ASP A 1 96 ? -13.484 -2.511 12.921 1.00 96.50 96 ASP A N 1
ATOM 778 C CA . ASP A 1 96 ? -12.238 -3.031 13.517 1.00 96.50 96 ASP A CA 1
ATOM 779 C C . ASP A 1 96 ? -11.399 -3.822 12.493 1.00 96.50 96 ASP A C 1
ATOM 781 O O . ASP A 1 96 ? -10.988 -4.971 12.695 1.00 96.50 96 ASP A O 1
ATOM 785 N N . ARG A 1 97 ? -11.210 -3.219 11.310 1.00 98.06 97 ARG A N 1
ATOM 786 C CA . ARG A 1 97 ? -10.610 -3.893 10.149 1.00 98.06 97 ARG A CA 1
ATOM 787 C C . ARG A 1 97 ? -9.672 -3.017 9.340 1.00 98.06 97 ARG A C 1
ATOM 789 O O . ARG A 1 97 ? -9.976 -1.874 9.011 1.00 98.06 97 ARG A O 1
ATOM 796 N N . PHE A 1 98 ? -8.575 -3.619 8.895 1.00 98.56 98 PHE A N 1
ATOM 797 C CA . PHE A 1 98 ? -7.686 -3.037 7.898 1.00 98.56 98 PHE A CA 1
ATOM 798 C C . PHE A 1 98 ? -8.175 -3.351 6.484 1.00 98.56 98 PHE A C 1
ATOM 800 O O . PHE A 1 98 ? -8.576 -4.478 6.172 1.00 98.56 98 PHE A O 1
ATOM 807 N N . THR A 1 99 ? -8.084 -2.358 5.604 1.00 98.50 99 THR A N 1
ATOM 808 C CA . THR A 1 99 ? -8.262 -2.539 4.161 1.00 98.50 99 THR A CA 1
ATOM 809 C C . THR A 1 99 ? -7.000 -2.098 3.445 1.00 98.50 99 THR A C 1
ATOM 811 O O . THR A 1 99 ? -6.536 -0.969 3.609 1.00 98.50 99 THR A O 1
ATOM 814 N N . VAL A 1 100 ? -6.445 -2.997 2.638 1.00 98.44 100 VAL A N 1
ATOM 815 C CA . VAL A 1 100 ? -5.289 -2.727 1.787 1.00 98.44 100 VAL A CA 1
ATOM 816 C C . VAL A 1 100 ? -5.773 -2.600 0.352 1.00 98.44 100 VAL A C 1
ATOM 818 O O . VAL A 1 100 ? -6.099 -3.594 -0.304 1.00 98.44 100 VAL A O 1
ATOM 821 N N . TYR A 1 101 ? -5.819 -1.366 -0.133 1.00 98.19 101 TYR A N 1
ATOM 822 C CA . TYR A 1 101 ? -6.116 -1.060 -1.523 1.00 98.19 101 TYR A CA 1
ATOM 823 C C . TYR A 1 101 ? -4.851 -1.213 -2.360 1.00 98.19 101 TYR A C 1
ATOM 825 O O . TYR A 1 101 ? -3.833 -0.583 -2.063 1.00 98.19 101 TYR A O 1
ATOM 833 N N . ILE A 1 102 ? -4.904 -2.052 -3.394 1.00 97.25 102 ILE A N 1
ATOM 834 C CA . ILE A 1 102 ? -3.728 -2.429 -4.187 1.00 97.25 102 ILE A CA 1
ATOM 835 C C . ILE A 1 102 ? -3.949 -2.250 -5.692 1.00 97.25 102 ILE A C 1
ATOM 837 O O . ILE A 1 102 ? -5.049 -2.479 -6.202 1.00 97.25 102 ILE A O 1
ATOM 841 N N . ASP A 1 103 ? -2.871 -1.940 -6.421 1.00 95.62 103 ASP A N 1
ATOM 842 C CA . ASP A 1 103 ? -2.783 -2.212 -7.862 1.00 95.62 103 ASP A CA 1
ATOM 843 C C . ASP A 1 103 ? -2.989 -3.723 -8.112 1.00 95.62 103 ASP A C 1
ATOM 845 O O . ASP A 1 103 ? -2.464 -4.577 -7.387 1.00 95.62 103 ASP A O 1
ATOM 849 N N . ARG A 1 104 ? -3.730 -4.078 -9.170 1.00 92.31 104 ARG A N 1
ATOM 850 C CA . ARG A 1 104 ? -4.000 -5.474 -9.568 1.00 92.31 104 ARG A CA 1
ATOM 851 C C . ARG A 1 104 ? -2.739 -6.316 -9.761 1.00 92.31 104 ARG A C 1
ATOM 853 O O . ARG A 1 104 ? -2.772 -7.521 -9.525 1.00 92.31 104 ARG A O 1
ATOM 860 N N . GLN A 1 105 ? -1.626 -5.705 -10.157 1.00 92.50 105 GLN A N 1
ATOM 861 C CA . GLN A 1 105 ? -0.333 -6.377 -10.304 1.00 92.50 105 GLN A CA 1
ATOM 862 C C . GLN A 1 105 ? 0.186 -6.970 -8.986 1.00 92.50 105 GLN A C 1
ATOM 864 O O . GLN A 1 105 ? 0.975 -7.910 -9.006 1.00 92.50 105 GLN A O 1
ATOM 869 N N . LEU A 1 106 ? -0.287 -6.463 -7.844 1.00 95.00 106 LEU A N 1
ATOM 870 C CA . LEU A 1 106 ? 0.110 -6.891 -6.503 1.00 95.00 106 LEU A CA 1
ATOM 871 C C . LEU A 1 106 ? -0.840 -7.944 -5.905 1.00 95.00 106 LEU A C 1
ATOM 873 O O . LEU A 1 106 ? -0.738 -8.278 -4.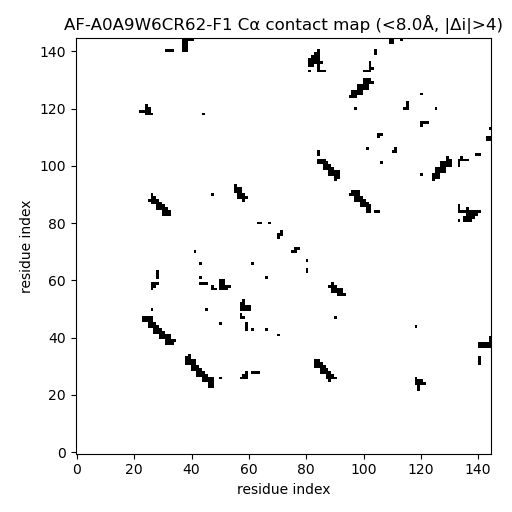727 1.00 95.00 106 LEU A O 1
ATOM 877 N N . ALA A 1 107 ? -1.768 -8.496 -6.695 1.00 94.31 107 ALA A N 1
ATOM 878 C CA . ALA A 1 107 ? -2.759 -9.463 -6.215 1.00 94.31 107 ALA A CA 1
ATOM 879 C C . ALA A 1 107 ? -2.155 -10.795 -5.725 1.00 94.31 107 ALA A C 1
ATOM 881 O O . ALA A 1 107 ? -2.813 -11.529 -4.980 1.00 94.31 107 ALA A O 1
ATOM 882 N N . GLY A 1 108 ? -0.927 -11.114 -6.147 1.00 94.62 108 GLY A N 1
ATOM 883 C CA . GLY A 1 108 ? -0.241 -12.358 -5.809 1.00 94.62 108 GLY A CA 1
ATOM 884 C C . GLY A 1 108 ? 0.052 -12.501 -4.313 1.00 94.62 108 GLY A C 1
ATOM 885 O O . GLY A 1 108 ? 0.431 -11.542 -3.640 1.00 94.62 108 GLY A O 1
ATOM 886 N N . ALA A 1 109 ? -0.062 -13.732 -3.804 1.00 96.06 109 ALA A N 1
ATOM 887 C CA . ALA A 1 109 ? 0.161 -14.054 -2.392 1.00 96.06 109 ALA A CA 1
ATOM 888 C C . ALA A 1 109 ? 1.497 -13.534 -1.817 1.00 96.06 109 ALA A C 1
ATOM 890 O O . ALA A 1 109 ? 1.480 -13.037 -0.691 1.00 96.06 109 ALA A O 1
ATOM 891 N N . PRO A 1 110 ? 2.634 -13.555 -2.547 1.00 96.19 110 PRO A N 1
ATOM 892 C CA . PRO A 1 110 ? 3.884 -13.051 -1.989 1.00 96.19 110 PRO A CA 1
ATOM 893 C C . PRO A 1 110 ? 3.877 -11.545 -1.698 1.00 96.19 110 PRO A C 1
ATOM 895 O O . PRO A 1 110 ? 4.420 -11.132 -0.679 1.00 96.19 110 PRO A O 1
ATOM 898 N N . PHE A 1 111 ? 3.224 -10.733 -2.536 1.00 97.12 111 PHE A N 1
ATOM 899 C CA . PHE A 1 111 ? 3.080 -9.292 -2.296 1.00 97.12 111 PHE A CA 1
ATOM 900 C C . PHE A 1 111 ? 2.164 -9.006 -1.111 1.00 97.12 111 PHE A C 1
ATOM 902 O O . PHE A 1 111 ? 2.504 -8.191 -0.259 1.00 97.12 111 PHE A O 1
ATOM 909 N N . LYS A 1 112 ? 1.044 -9.729 -1.008 1.00 97.75 112 LYS A N 1
ATOM 910 C CA . LYS A 1 112 ? 0.134 -9.613 0.137 1.00 97.75 112 LYS A CA 1
ATOM 911 C C . LYS A 1 112 ? 0.823 -9.977 1.449 1.00 97.75 112 LYS A C 1
ATOM 913 O O . LYS A 1 112 ? 0.738 -9.213 2.401 1.00 97.75 112 LYS A O 1
ATOM 918 N N . ALA A 1 113 ? 1.552 -11.092 1.485 1.00 97.88 113 ALA A N 1
ATOM 919 C CA . ALA A 1 113 ? 2.308 -11.505 2.666 1.00 97.88 113 ALA A CA 1
ATOM 920 C C . ALA A 1 113 ? 3.380 -10.474 3.054 1.00 97.88 113 ALA A C 1
ATOM 922 O O . ALA A 1 113 ? 3.527 -10.155 4.230 1.00 97.88 113 ALA A O 1
ATOM 923 N N . HIS A 1 114 ? 4.084 -9.913 2.065 1.00 98.00 114 HIS A N 1
ATOM 924 C CA . HIS A 1 114 ? 5.078 -8.868 2.299 1.00 98.00 114 HIS A CA 1
ATOM 925 C C . HIS A 1 114 ? 4.436 -7.589 2.864 1.00 98.00 114 HIS A C 1
ATOM 927 O O . HIS A 1 114 ? 4.971 -7.003 3.798 1.00 98.00 114 HIS A O 1
ATOM 933 N N . LEU A 1 115 ? 3.263 -7.187 2.361 1.00 98.38 115 LEU A N 1
ATOM 934 C CA . LEU A 1 115 ? 2.512 -6.043 2.891 1.00 98.38 115 LEU A CA 1
ATOM 935 C C . LEU A 1 115 ? 2.015 -6.287 4.322 1.00 98.38 115 LEU A C 1
ATOM 937 O O . LEU A 1 115 ? 2.186 -5.409 5.162 1.00 98.38 115 LEU A O 1
ATOM 941 N N . LEU A 1 116 ? 1.460 -7.469 4.616 1.00 98.38 116 LEU A N 1
ATOM 942 C CA . LEU A 1 116 ? 1.028 -7.822 5.973 1.00 98.38 116 LEU A CA 1
ATOM 943 C C . LEU A 1 116 ? 2.193 -7.724 6.963 1.00 98.38 116 LEU A C 1
ATOM 945 O O . LEU A 1 116 ? 2.070 -7.067 7.990 1.00 98.38 116 LEU A O 1
ATOM 949 N N . ALA A 1 117 ? 3.342 -8.316 6.626 1.00 97.94 117 ALA A N 1
ATOM 950 C CA . ALA A 1 117 ? 4.525 -8.269 7.478 1.00 97.94 117 ALA A CA 1
ATOM 951 C C . ALA A 1 117 ? 5.062 -6.837 7.643 1.00 97.94 117 ALA A C 1
ATOM 953 O O . ALA A 1 117 ? 5.320 -6.394 8.759 1.00 97.94 117 ALA A O 1
ATOM 954 N N . HIS A 1 118 ? 5.195 -6.087 6.544 1.00 98.06 118 HIS A N 1
ATOM 955 C CA . HIS A 1 118 ? 5.782 -4.744 6.565 1.00 98.06 118 HIS A CA 1
ATOM 956 C C . HIS A 1 118 ? 4.949 -3.728 7.349 1.00 98.06 118 HIS A C 1
ATOM 958 O O . HIS A 1 118 ? 5.507 -2.834 7.986 1.00 98.06 118 HIS A O 1
ATOM 964 N N . PHE A 1 119 ? 3.624 -3.852 7.308 1.00 98.06 119 PHE A N 1
ATOM 965 C CA . PHE A 1 119 ? 2.692 -2.984 8.031 1.00 98.06 119 PHE A CA 1
ATOM 966 C C . PHE A 1 119 ? 2.221 -3.578 9.369 1.00 98.06 119 PHE A C 1
ATOM 968 O O . PHE A 1 119 ? 1.359 -2.984 10.011 1.00 98.06 119 PHE A O 1
ATOM 975 N N . ALA A 1 120 ? 2.787 -4.716 9.793 1.00 98.00 120 ALA A N 1
ATOM 976 C CA . ALA A 1 120 ? 2.395 -5.451 10.999 1.00 98.00 120 ALA A CA 1
ATOM 977 C C . ALA A 1 120 ? 0.874 -5.713 11.078 1.00 98.00 120 ALA A C 1
ATOM 979 O O . ALA A 1 120 ? 0.246 -5.561 12.122 1.00 98.00 120 ALA A O 1
ATOM 980 N N . LEU A 1 121 ? 0.267 -6.073 9.943 1.00 98.06 121 LEU A N 1
ATOM 981 C CA . LEU A 1 121 ? -1.179 -6.220 9.818 1.00 98.06 121 LEU A CA 1
ATOM 982 C C . LEU A 1 121 ? -1.645 -7.620 10.251 1.00 98.06 121 LEU A C 1
ATOM 984 O O . LEU A 1 121 ? -1.178 -8.617 9.686 1.00 98.06 121 LEU A O 1
ATOM 988 N N . PRO A 1 122 ? -2.615 -7.718 11.175 1.00 97.12 122 PRO A N 1
ATOM 989 C CA . PRO A 1 122 ? -3.235 -8.987 11.537 1.00 97.12 122 PRO A CA 1
ATOM 990 C C . PRO A 1 122 ? -4.044 -9.551 10.363 1.00 97.12 122 PRO A C 1
ATOM 992 O O . PRO A 1 122 ? -4.949 -8.897 9.837 1.00 97.12 122 PRO A O 1
ATOM 995 N N . ALA A 1 123 ? -3.710 -10.766 9.918 1.00 97.12 123 ALA A N 1
ATOM 996 C CA . ALA A 1 123 ? -4.280 -11.359 8.705 1.00 97.12 123 ALA A CA 1
ATOM 997 C C . ALA A 1 123 ? -5.800 -11.596 8.798 1.00 97.12 123 ALA A C 1
ATOM 999 O O . ALA A 1 123 ? -6.510 -11.434 7.810 1.00 97.12 123 ALA A O 1
ATOM 1000 N N . ASP A 1 124 ? -6.309 -11.932 9.981 1.00 96.94 124 ASP A N 1
ATOM 1001 C CA . ASP A 1 124 ? -7.729 -12.147 10.288 1.00 96.94 124 ASP A CA 1
ATOM 1002 C C . ASP A 1 124 ? -8.555 -10.844 10.273 1.00 96.94 124 ASP A C 1
ATOM 1004 O O . ASP A 1 124 ? -9.736 -10.834 9.894 1.00 96.94 124 ASP A O 1
ATOM 1008 N N . LYS A 1 125 ? -7.909 -9.717 10.586 1.00 97.31 125 LYS A N 1
ATOM 1009 C CA . LYS A 1 125 ? -8.499 -8.371 10.540 1.00 97.31 125 LYS A CA 1
ATOM 1010 C C . LYS A 1 125 ? -8.205 -7.601 9.252 1.00 97.31 125 LYS A C 1
ATOM 1012 O O . LYS A 1 125 ? -8.668 -6.473 9.106 1.00 97.31 125 LYS A O 1
ATOM 1017 N N . THR A 1 126 ? -7.498 -8.192 8.290 1.00 98.56 126 THR A N 1
ATOM 1018 C CA . THR A 1 126 ? -7.088 -7.494 7.064 1.00 98.56 126 THR A CA 1
ATOM 1019 C C . THR A 1 126 ? -7.807 -8.014 5.832 1.00 98.56 126 THR A C 1
ATOM 1021 O O . THR A 1 126 ? -7.871 -9.214 5.577 1.00 98.56 126 THR A O 1
ATOM 1024 N N . THR A 1 127 ? -8.303 -7.092 5.013 1.00 98.12 127 THR A N 1
ATOM 1025 C CA . THR A 1 127 ? -8.863 -7.389 3.693 1.00 98.12 127 THR A CA 1
ATOM 1026 C C . THR A 1 127 ? -8.056 -6.699 2.599 1.00 98.12 127 THR A C 1
ATOM 1028 O O . THR A 1 127 ? -7.477 -5.634 2.808 1.00 98.12 127 THR A O 1
ATOM 1031 N N . PHE A 1 128 ? -7.997 -7.317 1.420 1.00 98.31 128 PHE A N 1
ATOM 1032 C CA . PHE A 1 128 ? -7.373 -6.729 0.237 1.00 98.31 128 PHE A CA 1
ATOM 1033 C C . PHE A 1 128 ? -8.454 -6.370 -0.774 1.00 98.31 128 PHE A C 1
ATOM 1035 O O . PHE A 1 128 ? -9.259 -7.227 -1.141 1.00 98.31 128 PHE A O 1
ATOM 1042 N N . ALA A 1 129 ? -8.421 -5.134 -1.257 1.00 97.38 129 ALA A N 1
ATOM 1043 C CA . ALA A 1 129 ? -9.355 -4.615 -2.243 1.00 97.38 129 ALA A CA 1
ATOM 1044 C C . ALA A 1 129 ? -8.604 -3.986 -3.421 1.00 97.38 129 ALA A C 1
ATOM 1046 O O . ALA A 1 129 ? -7.460 -3.546 -3.297 1.00 97.38 129 ALA A O 1
ATOM 1047 N N . PHE A 1 130 ? -9.254 -3.943 -4.580 1.00 95.50 130 PHE A N 1
ATOM 1048 C CA . PHE A 1 130 ? -8.739 -3.218 -5.737 1.00 95.50 130 PHE A CA 1
ATOM 1049 C C . PHE A 1 130 ? -9.398 -1.851 -5.810 1.00 95.50 130 PHE A C 1
ATOM 1051 O O . PHE A 1 130 ? -10.616 -1.748 -5.687 1.00 95.50 130 PHE A O 1
ATOM 1058 N N . ASP A 1 131 ? -8.595 -0.832 -6.085 1.00 90.81 131 ASP A N 1
ATOM 1059 C CA . ASP A 1 131 ? -9.076 0.512 -6.374 1.00 90.81 131 ASP A CA 1
ATOM 1060 C C . ASP A 1 131 ? -8.689 0.875 -7.811 1.00 90.81 131 ASP A C 1
ATOM 1062 O O . ASP A 1 131 ? -7.546 0.665 -8.241 1.00 90.81 131 ASP A O 1
ATOM 1066 N N . ALA A 1 132 ? -9.640 1.420 -8.568 1.00 88.62 132 ALA A N 1
ATOM 1067 C CA . ALA A 1 132 ? -9.366 1.934 -9.903 1.00 88.62 132 ALA A CA 1
ATOM 1068 C C . ALA A 1 132 ? -8.333 3.073 -9.859 1.00 88.62 132 ALA A C 1
ATOM 1070 O O . ALA A 1 132 ? -7.526 3.184 -10.776 1.00 88.62 132 ALA A O 1
ATOM 1071 N N . HIS A 1 133 ? -8.288 3.845 -8.769 1.00 89.75 133 HIS A N 1
ATOM 1072 C CA . HIS A 1 133 ? -7.296 4.892 -8.541 1.00 89.75 133 HIS A CA 1
ATOM 1073 C C . HIS A 1 133 ? -5.855 4.359 -8.477 1.00 89.75 133 HIS A C 1
ATOM 1075 O O . HIS A 1 133 ? -4.931 5.045 -8.905 1.00 89.75 133 HIS A O 1
ATOM 1081 N N . TYR A 1 134 ? -5.638 3.136 -7.977 1.00 90.12 134 TYR A N 1
ATOM 1082 C CA . TYR A 1 134 ? -4.311 2.499 -7.952 1.00 90.12 134 TYR A CA 1
ATOM 1083 C C . TYR A 1 134 ? -4.032 1.647 -9.190 1.00 90.12 134 TYR A C 1
ATOM 1085 O O . TYR A 1 134 ? -3.011 0.970 -9.258 1.00 90.12 134 TYR A O 1
ATOM 1093 N N . SER A 1 135 ? -4.936 1.645 -10.166 1.00 85.81 135 SER A N 1
ATOM 1094 C CA . SER A 1 135 ? -4.737 0.920 -11.413 1.00 85.81 135 SER A CA 1
ATOM 1095 C C . SER A 1 135 ? -4.008 1.806 -12.421 1.00 85.81 135 SER A C 1
ATOM 1097 O O . SER A 1 135 ? -4.312 2.985 -12.550 1.00 85.81 135 SER A O 1
ATOM 1099 N N . GLY A 1 136 ? -3.084 1.226 -13.186 1.00 85.69 136 GLY A N 1
ATOM 1100 C CA . GLY A 1 136 ? -2.462 1.919 -14.322 1.00 85.69 136 GLY A CA 1
ATOM 1101 C C . GLY A 1 136 ? -0.957 2.121 -14.223 1.00 85.69 136 GLY A C 1
ATOM 1102 O O . GLY A 1 136 ? -0.393 2.768 -15.103 1.00 85.69 136 GLY A O 1
ATOM 1103 N N . ALA A 1 137 ? -0.288 1.521 -13.232 1.00 92.06 137 ALA A N 1
ATOM 1104 C CA . ALA A 1 137 ? 1.163 1.595 -13.151 1.00 92.06 137 ALA A CA 1
ATOM 1105 C C . ALA A 1 137 ? 1.838 1.138 -14.456 1.00 92.06 137 ALA A C 1
ATOM 1107 O O . ALA A 1 137 ? 1.615 0.019 -14.962 1.00 92.06 137 ALA A O 1
ATOM 1108 N N . LYS A 1 138 ? 2.677 2.033 -14.991 1.00 91.81 138 LYS A N 1
ATOM 1109 C CA . LYS A 1 138 ? 3.441 1.831 -16.227 1.00 91.81 138 LYS A CA 1
ATOM 1110 C C . LYS A 1 138 ? 4.491 0.745 -16.030 1.00 91.81 138 LYS A C 1
ATOM 1112 O O . LYS A 1 138 ? 4.591 -0.181 -16.838 1.00 91.81 138 LYS A O 1
ATOM 1117 N N . PHE A 1 139 ? 5.239 0.822 -14.932 1.00 90.69 139 PHE A N 1
ATOM 1118 C CA . PHE A 1 139 ? 6.234 -0.173 -14.578 1.00 90.69 139 PHE A CA 1
ATOM 1119 C C . PHE A 1 139 ? 5.573 -1.454 -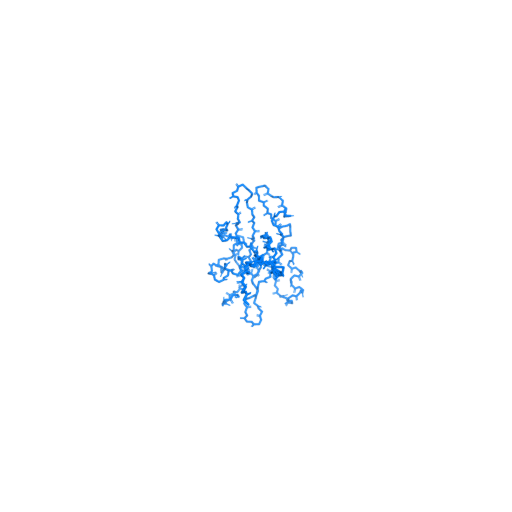14.085 1.00 90.69 139 PHE A C 1
ATOM 1121 O O . PHE A 1 139 ? 4.595 -1.449 -13.336 1.00 90.69 139 PHE A O 1
ATOM 1128 N N . LYS A 1 140 ? 6.143 -2.576 -14.525 1.00 89.38 140 LYS A N 1
ATOM 1129 C CA . LYS A 1 140 ? 5.717 -3.910 -14.120 1.00 89.38 140 LYS A CA 1
ATOM 1130 C C . LYS A 1 140 ? 6.681 -4.445 -13.080 1.00 89.38 140 LYS A C 1
ATOM 1132 O O . LYS A 1 140 ? 7.881 -4.532 -13.335 1.00 89.38 140 LYS A O 1
ATOM 1137 N N . VAL A 1 141 ? 6.143 -4.842 -11.935 1.00 87.19 141 VAL A N 1
ATOM 1138 C CA . VAL A 1 141 ? 6.893 -5.606 -10.938 1.00 87.19 141 VAL A CA 1
ATOM 1139 C C . VAL A 1 141 ? 6.767 -7.086 -11.273 1.00 87.19 141 VAL A C 1
ATOM 1141 O O . VAL A 1 141 ? 5.674 -7.592 -11.525 1.00 87.19 141 VAL A O 1
ATOM 1144 N N . LYS A 1 142 ? 7.903 -7.777 -11.353 1.00 82.62 142 LYS A N 1
ATOM 1145 C CA . LYS A 1 142 ? 7.971 -9.215 -11.631 1.00 82.62 142 LYS A CA 1
ATOM 1146 C C . LYS A 1 142 ? 8.838 -9.880 -10.574 1.00 82.62 142 LYS A C 1
ATOM 1148 O O . LYS A 1 142 ? 9.827 -9.303 -10.134 1.00 82.62 142 LYS A O 1
ATOM 1153 N N . GLY A 1 143 ? 8.483 -11.110 -10.220 1.00 82.19 143 GLY A N 1
ATOM 1154 C CA . GLY A 1 143 ? 9.162 -11.867 -9.174 1.00 82.19 143 GLY A CA 1
ATOM 1155 C C . GLY A 1 143 ? 8.508 -11.708 -7.803 1.00 82.19 143 GLY A C 1
ATOM 1156 O O . GLY A 1 143 ? 7.439 -11.115 -7.667 1.00 82.19 143 GLY A O 1
ATOM 1157 N N . ARG A 1 144 ? 9.144 -12.311 -6.799 1.00 82.12 144 ARG A N 1
ATOM 1158 C CA . ARG A 1 144 ? 8.734 -12.257 -5.394 1.00 82.12 144 ARG A CA 1
ATOM 1159 C C . ARG A 1 144 ? 9.410 -11.045 -4.725 1.00 82.12 144 ARG A C 1
ATOM 1161 O O . ARG A 1 144 ? 10.589 -10.835 -5.019 1.00 82.12 144 ARG A O 1
ATOM 1168 N N . PRO A 1 145 ? 8.688 -10.256 -3.909 1.00 83.44 145 PRO A N 1
ATOM 1169 C CA . PRO A 1 145 ? 9.286 -9.191 -3.104 1.00 83.44 145 PRO A CA 1
ATOM 1170 C C . PRO A 1 145 ? 10.174 -9.738 -1.981 1.00 83.44 145 PRO A C 1
ATOM 1172 O O . PRO A 1 145 ? 10.071 -10.951 -1.675 1.00 83.44 145 PRO A O 1
#

Nearest PDB structures (foldseek):
  2bkq-assembly3_C  TM=3.703E-01  e=8.245E-01  Homo sapiens
  6b43-assembly1_8  TM=2.528E-01  e=1.371E+00  Human gammaherpesvirus 8
  7s9u-assembly1_P  TM=3.317E-01  e=6.299E+00  Bacillus subtilis
  8rdw-assembly1_Oi  TM=3.646E-01  e=8.122E+00  Psychrobacter urativorans

Secondary structure (DSSP, 8-state):
------PPPPP----------PPPPEEEEEEEEEETTEEEEEEEEEETTTSEEETTEEE-SS-HHHHHHHHHHHHT--S-GGGS-EEEEEEETTTTEEEEEE-GGG-SHHHHHHHHHHTT--GGGEEEEE-GGG---SSPP-S--

Mean predicted aligned error: 8.83 Å

Radius of gyration: 22.47 Å; Cα contacts (8 Å, |Δi|>4): 242; chains: 1; bounding box: 41×58×77 Å

Sequence (145 aa):
MTAHVTEPAEALDEMRENGAEPSAACVGIFWFVMRGGRPELASCKTPWEEAEDYGDFKTEPMAHYEFWPTLQRRLKMIGEYEDWPRGRVVYNVRDDRFTVYIDRQLAGAPFKAHLLAHFALPADKTTFAFDAHYSGAKFKVKGRP

Foldseek 3Di:
DDDDDDDDDDDDDDDDDPPPDQPAFWKWKWFFDADPNATDIDIDIDRQVPADDDPQKGHHPDDQQRCVVVVCVVVVDDDGSLQTWMWIWMAGNVLRAIEIETEPLQVDPLSVVVVCVVRVNDPVRYDYDYDPVSYDHNDHHDDGD

pLDDT: mean 86.62, std 18.81, range [36.69, 98.56]

Solvent-accessible surface area (backbone atoms only — not comparable to full-atom values): 8636 Å² total; per-residue (Å²): 140,82,92,84,89,83,84,80,87,73,88,84,77,90,79,84,79,86,71,72,71,80,66,68,40,38,14,16,38,38,34,47,41,81,52,98,86,33,36,41,84,47,74,52,72,38,44,46,89,80,31,42,80,54,88,60,27,25,32,43,83,71,49,69,81,72,50,34,63,58,50,31,65,76,69,70,58,86,85,56,75,64,37,34,37,26,37,38,31,34,33,32,68,85,75,68,30,36,41,36,35,30,14,73,88,50,70,49,67,60,48,48,53,50,50,30,63,76,31,41,47,56,68,94,41,47,45,79,46,78,38,76,88,36,49,76,36,72,50,81,78,60,85,68,99

Organism: Xanthobacter flavus (NCBI:txid281)